Protein AF-A0A0K2RPK0-F1 (afdb_monomer_lite)

Radius of gyration: 15.33 Å; chains: 1; bounding box: 35×22×45 Å

Foldseek 3Di:
DDKDKDKDKQWQDPDCPDPSNVVVQVVLVVQQVVVCVVPVDSVPRDHSVRVSVVQPDPVDTDIDIDMDIDDDDPDD

Sequence (76 aa):
MTSTVEIGQLWIPDSLDADDAKD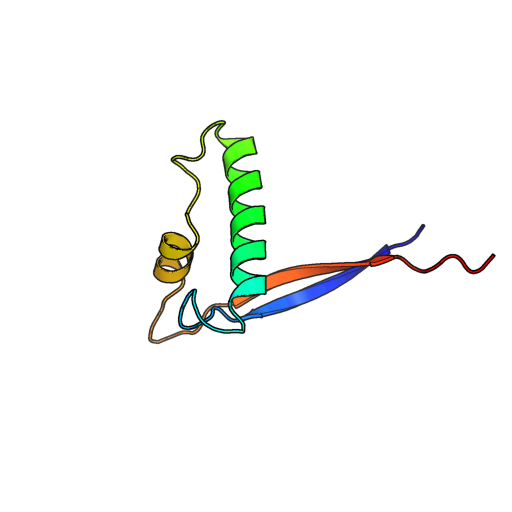FLAAVEVSRRVRMQIWGTDDLAYTPLEKLLELGDPYERQVILVAASTAALSVR

pLDDT: mean 89.15, std 10.89, range [51.72, 97.31]

Secondary structure (DSSP, 8-state):
--EEEEEEEEEPPS-TTSTTHHHHHHHHHHHHHHHHHHHS-STTS--HHHHHHHH--SSS--EEEEEEEEE-----

Structure (mmCIF, N/CA/C/O backbone):
data_AF-A0A0K2RPK0-F1
#
_entry.id   AF-A0A0K2RPK0-F1
#
loop_
_atom_site.group_PDB
_atom_site.id
_atom_site.type_symbol
_atom_site.label_atom_id
_atom_site.label_alt_id
_atom_site.label_comp_id
_atom_site.label_asym_id
_atom_site.label_entity_id
_atom_site.label_seq_id
_atom_site.pdbx_PDB_ins_code
_atom_site.Cartn_x
_atom_site.Cartn_y
_atom_site.Cartn_z
_atom_site.occupancy
_atom_site.B_iso_or_equiv
_atom_site.auth_seq_id
_atom_site.auth_comp_id
_atom_site.auth_asym_id
_atom_site.auth_atom_id
_atom_site.pdbx_PDB_model_num
ATOM 1 N N . MET A 1 1 ? -16.607 -2.384 24.617 1.00 58.81 1 MET A N 1
ATOM 2 C CA . MET A 1 1 ? -15.327 -3.041 24.289 1.00 58.81 1 MET A CA 1
ATOM 3 C C . MET A 1 1 ? -14.365 -1.944 23.904 1.00 58.81 1 MET A C 1
ATOM 5 O O . MET A 1 1 ? -14.708 -1.167 23.023 1.00 58.81 1 MET A O 1
ATOM 9 N N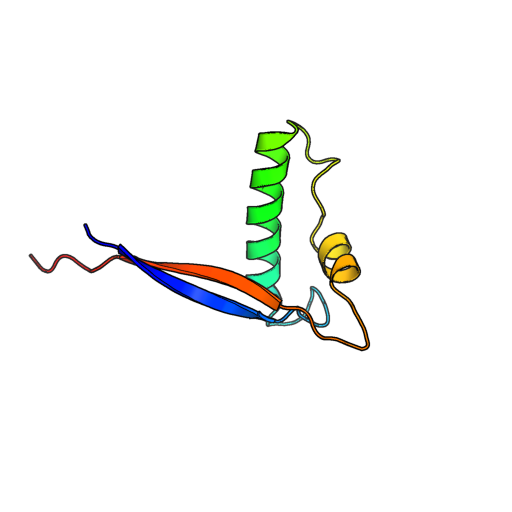 . THR A 1 2 ? -13.242 -1.821 24.602 1.00 74.19 2 THR A N 1
ATOM 10 C CA . THR A 1 2 ? -12.205 -0.853 24.236 1.00 74.19 2 THR A CA 1
ATOM 11 C C . THR A 1 2 ? -11.211 -1.588 23.348 1.00 74.19 2 THR A C 1
ATOM 13 O O . THR A 1 2 ? -10.615 -2.569 23.790 1.00 74.19 2 THR A O 1
ATOM 16 N N . SER A 1 3 ? -11.102 -1.175 22.089 1.00 82.19 3 SER A N 1
ATOM 17 C CA . SER A 1 3 ? -10.079 -1.680 21.172 1.00 82.19 3 SER A CA 1
ATOM 18 C C . SER A 1 3 ? -8.849 -0.795 21.293 1.00 82.19 3 SER A C 1
ATOM 20 O O . SER A 1 3 ? -8.976 0.431 21.271 1.00 82.19 3 SER A O 1
ATOM 22 N N . THR A 1 4 ? -7.673 -1.403 21.400 1.00 89.88 4 THR A N 1
ATOM 23 C CA . THR A 1 4 ? -6.415 -0.667 21.255 1.00 89.88 4 THR A CA 1
ATOM 24 C C . THR A 1 4 ? -6.094 -0.594 19.769 1.00 89.88 4 THR A C 1
ATOM 26 O O . THR A 1 4 ? -6.153 -1.615 19.080 1.00 89.88 4 THR A O 1
ATOM 29 N N . VAL A 1 5 ? -5.798 0.609 19.279 1.00 90.69 5 VAL A N 1
ATOM 30 C CA . VAL A 1 5 ? -5.335 0.836 17.907 1.00 90.69 5 VAL A CA 1
ATOM 31 C C . VAL A 1 5 ? -3.855 1.170 17.956 1.00 90.69 5 VAL A C 1
ATOM 33 O O . VAL A 1 5 ? -3.455 2.097 18.659 1.00 90.69 5 VAL A O 1
ATOM 36 N N . GLU A 1 6 ? -3.063 0.428 17.195 1.00 93.00 6 GLU A N 1
ATOM 37 C CA . GLU A 1 6 ? -1.634 0.662 17.028 1.00 93.00 6 GLU A CA 1
ATOM 38 C C . GLU A 1 6 ? -1.353 1.085 15.588 1.00 93.00 6 GLU A C 1
ATOM 40 O O . GLU A 1 6 ? -1.945 0.549 14.647 1.00 93.00 6 GLU A O 1
ATOM 45 N N . ILE A 1 7 ? -0.464 2.067 15.425 1.00 93.12 7 ILE A N 1
ATOM 46 C CA . ILE A 1 7 ? -0.013 2.537 14.115 1.00 93.12 7 ILE A CA 1
ATOM 47 C C . ILE A 1 7 ? 1.363 1.939 13.843 1.00 93.12 7 ILE A C 1
ATOM 49 O O . ILE A 1 7 ? 2.316 2.205 14.574 1.00 93.12 7 ILE A O 1
ATOM 53 N N . GLY A 1 8 ? 1.447 1.134 12.790 1.00 92.56 8 GLY A N 1
ATOM 54 C CA . GLY A 1 8 ? 2.675 0.525 12.299 1.00 92.56 8 GLY A CA 1
ATOM 55 C C . GLY A 1 8 ? 3.137 1.137 10.980 1.00 92.56 8 GLY A C 1
ATOM 56 O O . GLY A 1 8 ? 2.401 1.870 10.315 1.00 92.56 8 GLY A O 1
ATOM 57 N N . GLN A 1 9 ? 4.366 0.800 10.597 1.00 94.38 9 GLN A N 1
ATOM 58 C CA . GLN A 1 9 ? 4.931 1.110 9.287 1.00 94.38 9 GLN A CA 1
ATOM 59 C C . GLN A 1 9 ? 5.052 -0.175 8.474 1.00 94.38 9 GLN A C 1
ATOM 61 O O . GLN A 1 9 ? 5.600 -1.167 8.950 1.00 94.38 9 GLN A O 1
ATOM 66 N N . LEU A 1 10 ? 4.556 -0.128 7.246 1.00 92.88 10 LEU A N 1
ATOM 67 C CA . LEU A 1 10 ? 4.679 -1.178 6.253 1.00 92.88 10 LEU A CA 1
ATOM 68 C C . LEU A 1 10 ? 5.668 -0.728 5.179 1.00 92.88 10 LEU A C 1
ATOM 70 O O . LEU A 1 10 ? 5.455 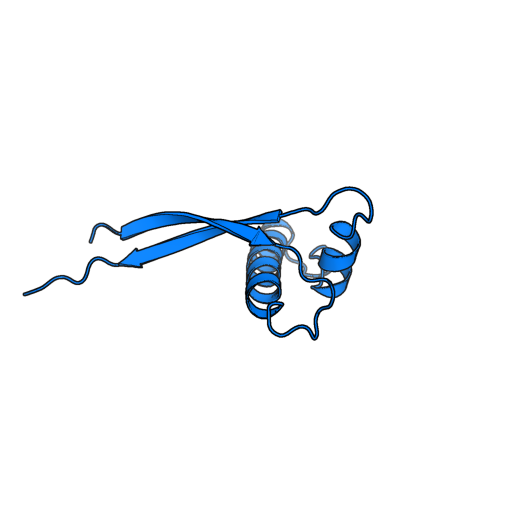0.298 4.529 1.00 92.88 10 LEU A O 1
ATOM 74 N N . TRP A 1 11 ? 6.732 -1.501 4.984 1.00 92.75 11 TRP A N 1
ATOM 75 C CA . TRP A 1 11 ? 7.667 -1.289 3.884 1.00 92.75 11 TRP A CA 1
ATOM 76 C C . TRP A 1 11 ? 7.034 -1.669 2.550 1.00 92.75 11 TRP A C 1
ATOM 78 O O . TRP A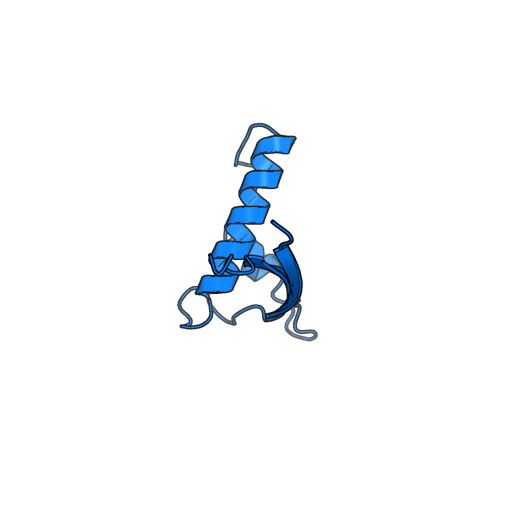 1 11 ? 6.280 -2.637 2.463 1.00 92.75 11 TRP A O 1
ATOM 88 N N . ILE A 1 12 ? 7.354 -0.905 1.508 1.00 93.00 12 ILE A N 1
ATOM 89 C CA . ILE A 1 12 ? 6.963 -1.266 0.147 1.00 93.00 12 ILE A CA 1
ATOM 90 C C . ILE A 1 12 ? 7.834 -2.443 -0.308 1.00 93.00 12 ILE A C 1
ATOM 92 O O . ILE A 1 12 ? 9.064 -2.336 -0.215 1.00 93.00 12 ILE A O 1
ATOM 96 N N . PRO A 1 13 ? 7.226 -3.554 -0.762 1.00 93.75 13 PRO A N 1
ATOM 97 C CA . PRO A 1 13 ? 7.971 -4.711 -1.236 1.00 93.75 13 PRO A CA 1
ATOM 98 C C . PRO A 1 13 ? 8.649 -4.388 -2.569 1.00 93.75 13 PRO A C 1
ATOM 100 O O . PRO A 1 13 ? 8.188 -3.530 -3.315 1.00 93.75 13 PRO A O 1
ATOM 103 N N . ASP A 1 14 ? 9.711 -5.112 -2.913 1.00 91.50 14 ASP A N 1
ATOM 104 C CA . ASP A 1 14 ? 10.417 -4.896 -4.187 1.00 91.50 14 ASP A CA 1
ATOM 105 C C . ASP A 1 14 ? 9.668 -5.520 -5.385 1.00 91.50 14 ASP A C 1
ATOM 107 O O . ASP A 1 14 ? 9.912 -5.173 -6.540 1.00 91.50 14 ASP A O 1
ATOM 111 N N . SER A 1 15 ? 8.744 -6.451 -5.119 1.00 94.31 15 SER A N 1
ATOM 112 C CA . SER A 1 15 ? 7.892 -7.117 -6.110 1.00 94.31 15 SER A CA 1
ATOM 113 C C . SER A 1 15 ? 6.566 -7.555 -5.484 1.00 94.31 15 SER A C 1
ATOM 115 O O . SER A 1 15 ? 6.496 -7.826 -4.287 1.00 94.31 15 SER A O 1
ATOM 117 N N . LEU A 1 16 ? 5.519 -7.689 -6.302 1.00 96.44 16 LEU A N 1
ATOM 118 C CA . LEU A 1 16 ? 4.225 -8.230 -5.866 1.00 96.44 16 LEU A CA 1
ATOM 119 C C . LEU A 1 16 ? 4.259 -9.736 -5.569 1.00 96.44 16 LEU A C 1
ATOM 121 O O . LEU A 1 16 ? 3.376 -10.228 -4.870 1.00 96.44 16 LEU A O 1
ATOM 125 N N . ASP A 1 17 ? 5.263 -10.449 -6.082 1.00 95.81 17 ASP A N 1
ATOM 126 C CA . ASP A 1 17 ? 5.442 -11.890 -5.858 1.00 95.81 17 ASP A CA 1
ATOM 127 C C . ASP A 1 17 ? 6.293 -12.200 -4.613 1.00 95.81 17 ASP A C 1
ATOM 129 O O . ASP A 1 17 ? 6.529 -13.366 -4.299 1.00 95.81 17 ASP A O 1
ATOM 133 N N . ALA A 1 18 ? 6.791 -11.173 -3.918 1.00 92.25 18 ALA A N 1
ATOM 134 C CA . ALA A 1 18 ? 7.589 -11.351 -2.714 1.00 92.25 18 ALA A CA 1
ATOM 135 C C . ALA A 1 18 ? 6.732 -11.874 -1.546 1.00 92.25 18 ALA A C 1
ATOM 137 O O . ALA A 1 18 ? 5.549 -11.550 -1.420 1.00 92.25 18 ALA A O 1
ATOM 138 N N . ASP A 1 19 ? 7.336 -12.665 -0.655 1.00 89.00 19 ASP A N 1
ATOM 139 C CA . ASP A 1 19 ? 6.629 -13.272 0.482 1.00 89.00 19 ASP A CA 1
ATOM 140 C C . ASP A 1 19 ? 6.005 -12.227 1.429 1.00 89.00 19 ASP A C 1
ATOM 142 O O . ASP A 1 19 ? 4.975 -12.488 2.062 1.00 89.00 19 ASP A O 1
ATOM 146 N N . ASP A 1 20 ? 6.606 -11.037 1.497 1.00 84.69 20 ASP A N 1
ATOM 147 C CA . ASP A 1 20 ? 6.185 -9.893 2.306 1.00 84.69 20 ASP A CA 1
ATOM 148 C C . ASP A 1 20 ? 5.166 -8.974 1.604 1.00 84.69 20 ASP A C 1
ATOM 150 O O . ASP A 1 20 ? 4.633 -8.053 2.224 1.00 84.69 20 ASP A O 1
ATOM 154 N N . ALA A 1 21 ? 4.796 -9.247 0.347 1.00 95.12 21 ALA A N 1
ATOM 155 C CA . ALA A 1 21 ? 3.867 -8.402 -0.404 1.00 95.12 21 ALA A CA 1
ATOM 156 C C . ALA A 1 21 ? 2.418 -8.462 0.112 1.00 95.12 21 ALA A C 1
ATOM 158 O O . ALA A 1 21 ? 1.611 -7.586 -0.201 1.00 95.12 21 ALA A O 1
ATOM 159 N N . LYS A 1 22 ? 2.054 -9.472 0.911 1.00 94.69 22 LYS A N 1
ATOM 160 C CA . LYS A 1 22 ? 0.664 -9.706 1.350 1.00 94.69 22 LYS A CA 1
ATOM 161 C C . LYS A 1 22 ? 0.049 -8.506 2.068 1.00 94.69 22 LYS A C 1
ATOM 163 O O . LYS A 1 22 ? -1.085 -8.131 1.763 1.00 94.69 22 LYS A O 1
ATOM 168 N N . ASP A 1 23 ? 0.799 -7.884 2.972 1.00 92.31 23 ASP A N 1
ATOM 169 C CA . ASP A 1 23 ? 0.314 -6.729 3.729 1.00 92.31 23 ASP A CA 1
ATOM 170 C C . ASP A 1 23 ? 0.196 -5.487 2.835 1.00 92.31 23 ASP A C 1
ATOM 172 O O . ASP A 1 23 ? -0.743 -4.700 2.979 1.00 92.31 23 ASP A O 1
ATOM 176 N N . PHE A 1 24 ? 1.077 -5.354 1.838 1.00 95.19 24 PHE A N 1
ATOM 177 C CA . PHE A 1 24 ? 0.979 -4.310 0.819 1.00 95.19 24 PHE A CA 1
ATOM 178 C C . PHE A 1 24 ? -0.283 -4.477 -0.027 1.00 95.19 24 PHE A C 1
ATOM 180 O O . PHE A 1 24 ? -1.059 -3.531 -0.155 1.00 95.19 24 PHE A O 1
ATOM 187 N N . LEU A 1 25 ? -0.555 -5.686 -0.528 1.00 96.94 25 LEU A N 1
ATOM 188 C CA . LEU A 1 25 ? -1.772 -5.983 -1.288 1.00 96.94 25 LEU A CA 1
ATOM 189 C C . LEU A 1 25 ? -3.039 -5.652 -0.483 1.00 96.94 25 LEU A C 1
ATOM 191 O O . LEU A 1 25 ? -3.971 -5.045 -1.016 1.00 96.94 25 LEU A O 1
ATOM 195 N N . ALA A 1 26 ? -3.057 -5.990 0.809 1.00 94.75 26 ALA A N 1
ATOM 196 C CA . ALA A 1 26 ? -4.166 -5.658 1.698 1.00 94.75 26 ALA A CA 1
ATOM 197 C C . ALA A 1 26 ? -4.329 -4.137 1.888 1.00 94.75 26 ALA A C 1
ATOM 199 O O . ALA A 1 26 ? -5.450 -3.624 1.825 1.00 94.75 26 ALA A O 1
ATOM 200 N N . ALA A 1 27 ? -3.231 -3.396 2.066 1.00 94.38 27 ALA A N 1
ATOM 201 C CA . ALA A 1 27 ? -3.259 -1.939 2.194 1.00 94.38 27 ALA A CA 1
ATOM 202 C C . ALA A 1 27 ? -3.736 -1.241 0.905 1.00 94.38 27 ALA A C 1
ATOM 204 O O . ALA A 1 27 ? -4.517 -0.278 0.963 1.00 94.38 27 ALA A O 1
ATOM 205 N N . VAL A 1 28 ? -3.325 -1.742 -0.267 1.00 95.88 28 VAL A N 1
ATOM 206 C CA . VAL A 1 28 ? -3.824 -1.254 -1.560 1.00 95.88 28 VAL A CA 1
ATOM 207 C C . VAL A 1 28 ? -5.325 -1.496 -1.676 1.00 95.88 28 VAL A C 1
ATOM 209 O O . VAL A 1 28 ? -6.051 -0.577 -2.043 1.00 95.88 28 VAL A O 1
ATOM 212 N N . GLU A 1 29 ? -5.819 -2.676 -1.306 1.00 95.94 29 GLU A N 1
ATOM 213 C CA . GLU A 1 29 ? -7.250 -2.988 -1.367 1.00 95.94 29 GLU A CA 1
ATOM 214 C C . GLU A 1 29 ? -8.095 -2.059 -0.477 1.00 95.94 29 GLU A C 1
ATOM 216 O O . GLU A 1 29 ? -9.137 -1.559 -0.907 1.00 95.94 29 GLU A O 1
ATOM 221 N N . VAL A 1 30 ? -7.630 -1.736 0.735 1.00 94.12 30 VAL A N 1
ATOM 222 C CA . VAL A 1 30 ? -8.291 -0.729 1.588 1.00 94.12 30 VAL A CA 1
ATOM 223 C C . VAL A 1 30 ? -8.342 0.629 0.882 1.00 94.12 30 VAL A C 1
ATOM 225 O O . VAL A 1 30 ? -9.401 1.258 0.819 1.00 94.12 30 VAL A O 1
ATOM 228 N N . SER A 1 31 ? -7.229 1.060 0.285 1.00 93.38 31 SER A N 1
ATOM 229 C CA . SER A 1 31 ? -7.158 2.322 -0.463 1.00 93.38 31 SER A CA 1
ATOM 230 C C . SER A 1 31 ? -8.083 2.328 -1.688 1.00 93.38 31 SER A C 1
ATOM 232 O O . SER A 1 31 ? -8.725 3.342 -1.976 1.00 93.38 31 SER A O 1
ATOM 234 N N . ARG A 1 32 ? -8.197 1.194 -2.394 1.00 95.62 32 ARG A N 1
ATOM 235 C CA . ARG A 1 32 ? -9.108 1.013 -3.534 1.00 95.62 32 ARG A CA 1
ATOM 236 C C . ARG A 1 32 ? -10.562 1.162 -3.107 1.00 95.62 32 ARG A C 1
ATOM 238 O O . ARG A 1 32 ? -11.291 1.919 -3.741 1.00 95.62 32 ARG A O 1
ATOM 245 N N . ARG A 1 33 ? -10.976 0.528 -2.005 1.00 95.25 33 ARG A N 1
ATOM 246 C CA . ARG A 1 33 ? -12.346 0.653 -1.468 1.00 95.25 33 ARG A CA 1
ATOM 247 C C . ARG A 1 33 ? -12.715 2.091 -1.135 1.00 95.25 33 ARG A C 1
ATOM 249 O O . ARG A 1 33 ? -13.804 2.530 -1.493 1.00 95.25 33 ARG A O 1
ATOM 256 N N . VAL A 1 34 ? -11.798 2.838 -0.518 1.00 94.19 34 VAL A N 1
ATOM 257 C CA . VAL A 1 34 ? -12.009 4.265 -0.229 1.00 94.19 34 VAL A CA 1
ATOM 258 C C . VAL A 1 34 ? -12.210 5.056 -1.524 1.00 94.19 34 VAL A C 1
ATOM 260 O O . VAL A 1 34 ? -13.136 5.857 -1.618 1.00 94.19 34 VAL A O 1
ATOM 263 N N . ARG A 1 35 ? -11.395 4.807 -2.556 1.00 94.56 35 ARG A N 1
ATOM 264 C CA . ARG A 1 35 ? -11.533 5.483 -3.857 1.00 94.56 35 ARG A CA 1
ATOM 265 C C . ARG A 1 35 ? -12.840 5.136 -4.561 1.00 94.56 35 ARG A C 1
ATOM 267 O O . ARG A 1 35 ? -13.507 6.048 -5.038 1.00 94.56 35 ARG A O 1
ATOM 274 N N . MET A 1 36 ? -13.236 3.864 -4.564 1.00 95.19 36 MET A N 1
ATOM 275 C CA . MET A 1 36 ? -14.529 3.440 -5.110 1.00 95.19 36 MET A CA 1
ATOM 276 C C . MET A 1 36 ? -15.696 4.106 -4.375 1.00 95.19 36 MET A C 1
ATOM 278 O O . MET A 1 36 ? -16.658 4.516 -5.011 1.00 95.19 36 MET A O 1
ATOM 282 N N . GLN A 1 37 ? -15.606 4.276 -3.052 1.00 94.81 37 GLN A N 1
ATOM 283 C CA . GLN A 1 37 ? -16.633 4.980 -2.283 1.00 94.81 37 GLN A CA 1
ATOM 284 C C . GLN A 1 37 ? -16.719 6.473 -2.642 1.00 94.81 37 GLN A C 1
ATOM 286 O O . GLN A 1 37 ? -17.812 7.033 -2.647 1.00 94.81 37 GLN A O 1
ATOM 291 N N . ILE A 1 38 ? -15.586 7.120 -2.931 1.00 94.69 38 ILE A N 1
ATOM 292 C CA . ILE A 1 38 ? -15.538 8.546 -3.288 1.00 94.69 38 ILE A CA 1
ATOM 293 C C . ILE A 1 38 ? -16.032 8.779 -4.722 1.00 94.69 38 ILE A C 1
ATOM 295 O O . ILE A 1 38 ? -16.789 9.717 -4.962 1.00 94.69 38 ILE A O 1
ATOM 299 N N . TRP A 1 39 ? -15.600 7.947 -5.670 1.00 93.50 39 TRP A N 1
ATOM 300 C CA . TRP A 1 39 ? -15.778 8.205 -7.102 1.00 93.50 39 TRP A CA 1
ATOM 301 C C . TRP A 1 39 ? -16.844 7.342 -7.777 1.00 93.50 39 TRP A C 1
ATOM 303 O O . TRP A 1 39 ? -17.254 7.650 -8.892 1.00 93.50 39 TRP A O 1
ATOM 313 N N . GLY A 1 40 ? -17.291 6.261 -7.136 1.00 93.25 40 GLY A N 1
ATOM 314 C CA . GLY A 1 40 ? -18.282 5.336 -7.690 1.00 93.25 40 GLY A CA 1
ATOM 315 C C . GLY A 1 40 ? -17.775 4.452 -8.836 1.00 93.25 40 GLY A C 1
ATOM 316 O O . GLY A 1 40 ? -18.571 3.728 -9.423 1.00 93.25 40 GLY A O 1
ATOM 317 N N . THR A 1 41 ? -16.478 4.499 -9.153 1.00 91.44 41 THR A N 1
ATOM 318 C CA . THR A 1 41 ? -15.817 3.669 -10.175 1.00 91.44 41 THR A CA 1
ATOM 319 C C . THR A 1 41 ? -14.452 3.187 -9.678 1.00 91.44 41 THR A C 1
ATOM 321 O O . THR A 1 41 ? -13.808 3.854 -8.859 1.00 91.44 41 THR A O 1
ATOM 324 N N . ASP A 1 42 ? -14.014 2.024 -10.157 1.00 91.31 42 ASP A N 1
ATOM 325 C CA . ASP A 1 42 ? -12.686 1.468 -9.910 1.00 91.31 42 ASP A CA 1
ATOM 326 C C . ASP A 1 42 ? -11.623 1.958 -10.906 1.00 91.31 42 ASP A C 1
ATOM 328 O O . ASP A 1 42 ? -10.437 1.833 -10.606 1.00 91.31 42 ASP A O 1
ATOM 332 N N . ASP A 1 43 ? -12.016 2.624 -11.998 1.00 92.75 43 ASP A N 1
ATOM 333 C CA . ASP A 1 43 ? -11.098 3.236 -12.977 1.00 92.75 43 ASP A CA 1
ATOM 334 C C . ASP A 1 43 ? -10.138 4.259 -12.343 1.00 92.75 43 ASP A C 1
ATOM 336 O O . ASP A 1 43 ? -9.041 4.510 -12.836 1.00 92.75 43 ASP A O 1
ATOM 340 N N . LEU A 1 44 ? -10.560 4.882 -11.238 1.00 91.62 44 LEU A N 1
ATOM 341 C CA . LEU A 1 44 ? -9.779 5.884 -10.503 1.00 91.62 44 LEU A CA 1
ATOM 342 C C . LEU A 1 44 ? -9.055 5.296 -9.282 1.00 91.62 44 LEU A C 1
ATOM 344 O O . LEU A 1 44 ? -8.492 6.038 -8.460 1.00 91.62 44 LEU A O 1
ATOM 348 N N . ALA A 1 45 ? -9.087 3.972 -9.132 1.00 95.06 45 ALA A N 1
ATOM 349 C CA . ALA A 1 45 ? -8.444 3.239 -8.060 1.00 95.06 45 ALA A CA 1
ATOM 350 C C . ALA A 1 45 ? -7.199 2.511 -8.577 1.00 95.06 45 ALA A C 1
ATOM 352 O O . ALA A 1 45 ? -7.297 1.594 -9.386 1.00 95.06 45 ALA A O 1
ATOM 353 N N . TYR A 1 46 ? -6.031 2.871 -8.038 1.00 95.31 46 TYR A N 1
ATOM 354 C CA . TYR A 1 46 ? -4.771 2.199 -8.360 1.00 95.31 46 TYR A CA 1
ATOM 355 C C . TYR A 1 46 ? -4.847 0.697 -8.084 1.00 95.31 46 TYR A C 1
ATOM 357 O O . TYR A 1 46 ? -5.275 0.263 -7.009 1.00 95.31 46 TYR A O 1
ATOM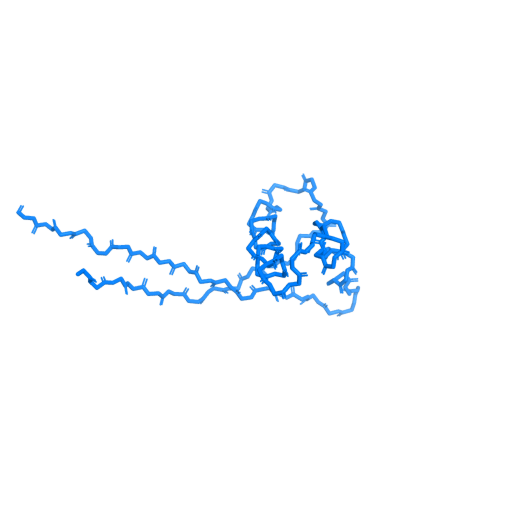 365 N N . THR A 1 47 ? -4.441 -0.107 -9.057 1.00 96.31 47 THR A N 1
ATOM 366 C CA . THR A 1 47 ? -4.149 -1.534 -8.888 1.00 96.31 47 THR A CA 1
ATOM 367 C C . THR A 1 47 ? -2.883 -1.721 -8.042 1.00 96.31 47 THR A C 1
ATOM 369 O O . THR A 1 47 ? -2.110 -0.775 -7.868 1.00 96.31 47 THR A O 1
ATOM 372 N N . PRO A 1 48 ? -2.619 -2.930 -7.513 1.00 97.12 48 PRO A N 1
ATOM 373 C CA . PRO A 1 48 ? -1.383 -3.190 -6.778 1.00 97.12 48 PRO A CA 1
ATOM 374 C C . PRO A 1 48 ? -0.107 -2.885 -7.561 1.00 97.12 48 PRO A C 1
ATOM 376 O O . PRO A 1 48 ? 0.819 -2.315 -6.993 1.00 97.12 48 PRO A O 1
ATOM 379 N N . LEU A 1 49 ? -0.067 -3.203 -8.859 1.00 97.31 49 LEU A N 1
ATOM 380 C CA . LEU A 1 49 ? 1.098 -2.916 -9.697 1.00 97.31 49 LEU A CA 1
ATOM 381 C C . LEU A 1 49 ? 1.285 -1.413 -9.889 1.00 97.31 49 LEU A C 1
ATOM 383 O O . LEU A 1 49 ? 2.384 -0.906 -9.702 1.00 97.31 49 LEU A O 1
ATOM 387 N N . GLU A 1 50 ? 0.215 -0.690 -10.213 1.00 97.06 50 GLU A N 1
ATOM 388 C CA . GLU A 1 50 ? 0.300 0.763 -10.380 1.00 97.06 50 GLU A CA 1
ATOM 389 C C . GLU A 1 50 ? 0.704 1.449 -9.075 1.00 97.06 50 GLU A C 1
ATOM 391 O O . GLU A 1 50 ? 1.506 2.377 -9.097 1.00 97.06 50 GLU A O 1
ATOM 396 N N . LYS A 1 51 ? 0.199 0.969 -7.932 1.00 96.06 51 LYS A N 1
ATOM 397 C CA . LYS A 1 51 ? 0.563 1.512 -6.623 1.00 96.06 51 LYS A CA 1
ATOM 398 C C . LYS A 1 51 ? 2.014 1.202 -6.257 1.00 96.06 51 LYS A C 1
ATOM 400 O O . LYS A 1 51 ? 2.684 2.056 -5.693 1.00 96.06 51 LYS A O 1
ATOM 405 N N . LEU A 1 52 ? 2.505 0.007 -6.588 1.00 95.69 52 LEU A N 1
ATOM 406 C CA . LEU A 1 52 ? 3.907 -0.356 -6.385 1.00 95.69 52 LEU A CA 1
ATOM 407 C C . LEU A 1 52 ? 4.830 0.547 -7.212 1.00 95.69 52 LEU A C 1
ATOM 409 O O . LEU A 1 52 ? 5.813 1.053 -6.688 1.00 95.69 52 LEU A O 1
ATOM 413 N N . LEU A 1 53 ? 4.488 0.790 -8.478 1.00 94.88 53 LEU A N 1
ATOM 414 C CA . LEU A 1 53 ? 5.255 1.673 -9.358 1.00 94.88 53 LEU A CA 1
ATOM 415 C C . LEU A 1 53 ? 5.186 3.141 -8.918 1.00 94.88 53 LEU A C 1
ATOM 417 O O . LEU A 1 53 ? 6.181 3.848 -9.018 1.00 94.88 53 LEU A O 1
ATOM 421 N N . GLU A 1 54 ? 4.040 3.598 -8.407 1.00 94.12 54 GLU A N 1
ATOM 422 C CA . GLU A 1 54 ? 3.883 4.958 -7.874 1.00 94.12 54 GLU A CA 1
ATOM 423 C C . GLU A 1 54 ? 4.733 5.205 -6.618 1.00 94.12 54 GLU A C 1
ATOM 425 O O . GLU A 1 54 ? 5.215 6.319 -6.429 1.00 94.12 54 GLU A O 1
ATOM 430 N N . LEU A 1 55 ? 4.968 4.175 -5.797 1.00 93.62 55 LEU A N 1
ATOM 431 C CA . LEU A 1 55 ? 5.803 4.256 -4.590 1.00 93.62 55 LEU A CA 1
ATOM 432 C C . LEU A 1 55 ? 7.249 3.781 -4.808 1.00 93.62 55 LEU A C 1
ATOM 434 O O . LEU A 1 55 ? 8.065 3.846 -3.886 1.00 93.62 55 LEU A O 1
ATOM 438 N N . GLY A 1 56 ? 7.557 3.271 -6.001 1.00 88.19 56 GLY A N 1
ATOM 439 C CA . GLY A 1 56 ? 8.842 2.690 -6.369 1.00 88.19 56 GLY A CA 1
ATOM 440 C C . GLY A 1 56 ? 9.891 3.755 -6.668 1.00 88.19 56 GLY A C 1
ATOM 441 O O . GLY A 1 56 ? 10.258 3.956 -7.824 1.00 88.19 56 GLY A O 1
ATOM 442 N N . ASP A 1 57 ? 10.373 4.438 -5.631 1.00 85.75 57 ASP A N 1
ATOM 443 C CA . ASP A 1 57 ? 11.475 5.396 -5.732 1.00 85.75 57 ASP A CA 1
ATOM 444 C C . ASP A 1 57 ? 12.831 4.695 -5.462 1.00 85.75 57 ASP A C 1
ATOM 446 O O . ASP A 1 57 ? 13.017 4.087 -4.403 1.00 85.75 57 ASP A O 1
ATOM 450 N N . PRO A 1 58 ? 13.794 4.740 -6.408 1.00 84.69 58 PRO A N 1
ATOM 451 C CA . PRO A 1 58 ? 15.085 4.063 -6.271 1.00 84.69 58 PRO A CA 1
ATOM 452 C C . PRO A 1 58 ? 16.060 4.755 -5.304 1.00 84.69 58 PRO A C 1
ATOM 454 O O . PRO A 1 58 ? 17.090 4.172 -4.961 1.00 84.69 58 PRO A O 1
ATOM 457 N N . TYR A 1 59 ? 15.782 5.992 -4.897 1.00 89.50 59 TYR A N 1
ATOM 458 C CA . TYR A 1 59 ? 16.630 6.794 -4.017 1.00 89.50 59 TYR A CA 1
ATOM 459 C C . TYR A 1 59 ? 16.070 6.895 -2.596 1.00 89.50 59 TYR A C 1
ATOM 461 O O . TYR A 1 59 ? 16.851 7.022 -1.651 1.00 89.50 59 TYR A O 1
ATOM 469 N N . GLU A 1 60 ? 14.749 6.809 -2.428 1.00 89.06 60 GLU A N 1
ATOM 470 C CA . GLU A 1 60 ? 14.090 6.889 -1.125 1.00 89.06 60 GLU A CA 1
ATOM 471 C C . GLU A 1 60 ? 13.007 5.818 -0.966 1.00 89.06 60 GLU A C 1
ATOM 473 O O . GLU A 1 60 ? 11.953 5.859 -1.594 1.00 89.06 60 GLU A O 1
ATOM 478 N N . ARG A 1 61 ? 13.226 4.863 -0.056 1.00 86.38 61 ARG A N 1
ATOM 479 C CA . ARG A 1 61 ? 12.234 3.816 0.194 1.00 86.38 61 ARG A CA 1
ATOM 480 C C . ARG A 1 61 ? 11.031 4.384 0.942 1.00 86.38 61 ARG A C 1
ATOM 482 O O . ARG A 1 61 ? 11.151 4.792 2.097 1.00 86.38 61 ARG A O 1
ATOM 489 N N . GLN A 1 62 ? 9.865 4.340 0.308 1.00 92.00 62 GLN A N 1
ATOM 490 C CA . GLN A 1 62 ? 8.619 4.767 0.937 1.00 92.00 62 GLN A CA 1
ATOM 491 C C . GLN A 1 62 ? 8.076 3.724 1.927 1.00 92.00 62 GLN A C 1
ATOM 493 O O . GLN A 1 62 ? 8.490 2.560 1.941 1.00 92.00 62 GLN A O 1
ATOM 498 N N . VAL A 1 63 ? 7.132 4.156 2.766 1.00 93.50 63 VAL A N 1
ATOM 499 C CA . VAL A 1 63 ? 6.369 3.306 3.690 1.00 93.50 63 VAL A CA 1
ATOM 500 C C . VAL A 1 63 ? 4.891 3.674 3.653 1.00 93.50 63 VAL A C 1
ATOM 502 O O . VAL A 1 63 ? 4.530 4.825 3.410 1.00 93.50 63 VAL A O 1
ATOM 505 N N . ILE A 1 64 ? 4.028 2.709 3.963 1.00 93.44 64 ILE A N 1
ATOM 506 C CA . ILE A 1 64 ? 2.609 2.945 4.245 1.00 93.44 64 ILE A CA 1
ATOM 507 C C . ILE A 1 64 ? 2.396 2.858 5.755 1.00 93.44 64 ILE A C 1
ATOM 509 O O . ILE A 1 64 ? 2.843 1.915 6.401 1.00 93.44 64 ILE A O 1
ATOM 513 N N . LEU A 1 65 ? 1.684 3.827 6.330 1.00 94.31 65 LEU A N 1
ATOM 514 C CA . LEU A 1 65 ? 1.217 3.717 7.710 1.00 94.31 65 LEU A CA 1
ATOM 515 C C . LEU A 1 65 ? -0.030 2.836 7.751 1.00 94.31 65 LEU A C 1
ATOM 517 O O . LEU A 1 65 ? -1.007 3.103 7.049 1.00 94.31 65 LEU A O 1
ATOM 521 N N . VAL A 1 66 ? -0.001 1.801 8.583 1.00 91.19 66 VAL A N 1
ATOM 522 C CA . VAL A 1 66 ? -1.108 0.853 8.752 1.00 91.19 66 VAL A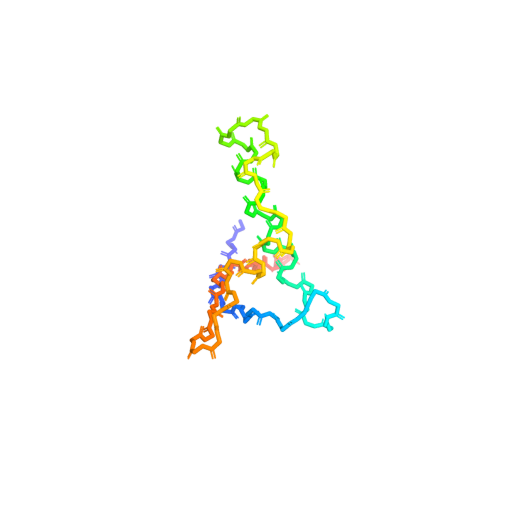 CA 1
ATOM 523 C C . VAL A 1 66 ? -1.621 0.895 10.183 1.00 91.19 66 VAL A C 1
ATOM 525 O O . VAL A 1 66 ? -0.851 1.080 11.122 1.00 91.19 66 VAL A O 1
ATOM 528 N N . ALA A 1 67 ? -2.929 0.724 10.352 1.00 90.44 67 ALA A N 1
ATOM 529 C CA . ALA A 1 67 ? -3.554 0.625 11.662 1.00 90.44 67 ALA A CA 1
ATOM 530 C C . ALA A 1 67 ? -3.957 -0.826 11.931 1.00 90.44 67 ALA A C 1
ATOM 532 O O . ALA A 1 67 ? -4.699 -1.420 11.148 1.00 90.44 67 ALA A O 1
ATOM 533 N N . ALA A 1 68 ? -3.503 -1.374 13.053 1.00 85.00 68 ALA A N 1
ATOM 534 C CA . ALA A 1 68 ? -3.952 -2.663 13.560 1.00 85.00 68 ALA A CA 1
ATOM 535 C C . ALA A 1 68 ? -4.823 -2.439 14.798 1.00 85.00 68 ALA A C 1
ATOM 537 O O . ALA A 1 68 ? -4.513 -1.599 15.645 1.00 85.00 68 ALA A O 1
ATOM 538 N N . SER A 1 69 ? -5.925 -3.182 14.909 1.00 84.94 69 SER A N 1
ATOM 539 C CA . SER A 1 69 ? -6.773 -3.155 16.101 1.00 84.94 69 SER A CA 1
ATOM 540 C C . SER A 1 69 ? -6.742 -4.501 16.805 1.00 84.94 69 SER A C 1
ATOM 542 O O . SER A 1 69 ? -7.128 -5.511 16.213 1.00 84.94 69 SER A O 1
ATOM 544 N N . THR A 1 70 ? -6.389 -4.499 18.086 1.00 81.25 70 THR A N 1
ATOM 545 C CA . THR A 1 70 ? -6.520 -5.681 18.939 1.00 81.25 70 THR A CA 1
ATOM 546 C C . THR A 1 70 ? -7.737 -5.494 19.834 1.00 81.25 70 THR A C 1
ATOM 548 O O . THR A 1 70 ? -7.818 -4.543 20.618 1.00 81.25 70 THR A O 1
ATOM 551 N N . ALA A 1 71 ? -8.716 -6.390 19.708 1.00 72.00 71 ALA A N 1
ATOM 552 C CA . ALA A 1 71 ? -9.850 -6.414 20.619 1.00 72.00 71 ALA A CA 1
ATOM 553 C C . ALA A 1 71 ? -9.386 -6.966 21.974 1.00 72.00 71 ALA A C 1
ATOM 555 O O . ALA A 1 71 ? -8.873 -8.083 22.047 1.00 72.00 71 ALA A O 1
ATOM 556 N N . ALA A 1 72 ? -9.580 -6.206 23.054 1.00 59.97 72 ALA A N 1
ATOM 557 C CA . ALA A 1 72 ? -9.373 -6.735 24.396 1.00 59.97 72 ALA A CA 1
ATOM 558 C C . ALA A 1 72 ? -10.380 -7.873 24.644 1.00 59.97 72 ALA A C 1
ATOM 560 O O . ALA A 1 72 ? -11.595 -7.650 24.651 1.00 59.97 72 ALA A O 1
ATOM 561 N N . LEU A 1 73 ? -9.877 -9.099 24.820 1.00 56.19 73 LEU A N 1
ATOM 562 C CA . LEU A 1 73 ? -10.686 -10.257 25.195 1.00 56.19 73 LEU A CA 1
ATOM 563 C C . LEU A 1 73 ? -11.366 -9.974 26.540 1.00 56.19 73 LEU A C 1
ATOM 565 O O . LEU A 1 73 ? -10.712 -9.811 27.568 1.00 56.19 73 LEU A O 1
ATOM 569 N N . SER A 1 74 ? -12.698 -9.910 26.525 1.00 52.25 74 SER A N 1
ATOM 570 C CA . SER A 1 74 ? -13.506 -9.857 27.741 1.00 52.25 74 SER A CA 1
ATOM 571 C C . SER A 1 74 ? -13.424 -11.220 28.422 1.00 52.25 74 SER A C 1
ATOM 573 O O . SER A 1 74 ? -14.179 -12.123 28.067 1.00 52.25 74 SER A O 1
ATOM 575 N N . VAL A 1 75 ? -12.528 -11.374 29.396 1.00 55.03 75 VAL A N 1
ATOM 576 C CA . VAL A 1 75 ? -12.591 -12.499 30.336 1.00 55.03 75 VAL A CA 1
ATOM 577 C C . VAL A 1 75 ? -13.867 -12.307 31.157 1.00 55.03 75 VAL A C 1
ATOM 579 O O . VAL A 1 75 ? -13.981 -11.340 31.910 1.00 55.03 75 VAL A O 1
ATOM 582 N N . ARG A 1 76 ? -14.866 -13.154 30.904 1.00 51.72 76 ARG A N 1
ATOM 583 C CA . ARG A 1 76 ? -16.033 -13.325 31.773 1.00 51.72 76 ARG A CA 1
ATOM 584 C C . ARG A 1 76 ? -15.766 -14.466 32.734 1.00 51.72 76 ARG A C 1
ATOM 586 O O . ARG A 1 76 ? -15.160 -15.458 32.274 1.00 51.72 76 ARG A O 1
#